Protein AF-A0A078HEP1-F1 (afdb_monomer)

Sequence (175 aa):
MNFEVLGNNGDYRGTRHPYKISFMWTTYMKTSEQIPNLSRFNLSPFSRYFISGIPWFYVGCKGCCGKATPYFNPVTEEIEANKYACDSCEKDETITSIRYKLQVKVADHTGSTSFLLFDREVIQLIHKSAYELLEQQVQFNRDDEIPQELLDLEGKKIVWVIRVKGTVKKPPNPG

pLDDT: mean 79.55, std 15.17, range [32.12, 96.88]

Nearest PDB structures (foldseek):
  4gop-assembly2_Z  TM=6.172E-01  e=4.269E-04  Mycosarcoma maydis
  8oel-assembly1_D  TM=5.862E-01  e=1.178E-03  Pyrococcus abyssi
  8aaj-assembly1_A  TM=6.698E-01  e=8.962E-03  Pyrococcus abyssi GE5
  1l1o-assembly1_C  TM=6.622E-01  e=9.482E-03  Homo sapiens
  8oej-assembly1_D  TM=4.749E-01  e=9.399E-04  Pyrococcus abyssi

Secondary structure (DSSP, 8-state):
--EEEEES-SS--SSSSSEEEEE-TTEEEEEGGGS-S---EEE----S-S-TT--SEEEEETTTS-B-EEEEETTTTEEEEEEEEBGGGTBSS--EEEEEEEEEEEE-SS-EEEEEEEHHHHHHHHS--HHHHHHHHHHTT-TTSPPHHHHTTTT-EEEEEE------PPPPP--

Mean predicted aligned error: 9.69 Å

Structure (mmCIF, N/CA/C/O backbone):
data_AF-A0A078HEP1-F1
#
_entry.id   AF-A0A078HEP1-F1
#
loop_
_atom_site.group_PDB
_atom_site.id
_atom_site.type_symbol
_atom_site.label_atom_id
_atom_site.label_alt_id
_atom_site.label_comp_id
_atom_site.label_asym_id
_atom_site.label_entity_id
_atom_site.label_seq_id
_atom_site.pdbx_PDB_ins_code
_atom_site.Cartn_x
_atom_site.Cartn_y
_atom_site.Cartn_z
_atom_site.occupancy
_atom_site.B_iso_or_equiv
_atom_site.auth_seq_id
_atom_site.auth_comp_id
_atom_site.auth_asym_id
_atom_site.auth_atom_id
_atom_site.pdbx_PDB_model_num
ATOM 1 N N . MET A 1 1 ? -23.132 3.981 -2.772 1.00 57.38 1 MET A N 1
ATOM 2 C CA . MET A 1 1 ? -22.729 2.785 -2.003 1.00 57.38 1 MET A CA 1
ATOM 3 C C . MET A 1 1 ? -21.283 2.998 -1.555 1.00 57.38 1 MET A C 1
ATOM 5 O O . MET A 1 1 ? -20.548 3.611 -2.316 1.00 57.38 1 MET A O 1
ATOM 9 N N . ASN A 1 2 ? -20.898 2.631 -0.327 1.00 66.81 2 ASN A N 1
ATOM 10 C CA . ASN A 1 2 ? -19.595 3.021 0.262 1.00 66.81 2 ASN A CA 1
ATOM 11 C C . ASN A 1 2 ? -18.590 1.871 0.407 1.00 66.81 2 ASN A C 1
ATOM 13 O O . ASN A 1 2 ? -17.400 2.097 0.623 1.00 66.81 2 ASN A O 1
ATOM 17 N N . PHE A 1 3 ? -19.066 0.646 0.244 1.00 78.94 3 PHE A N 1
ATOM 18 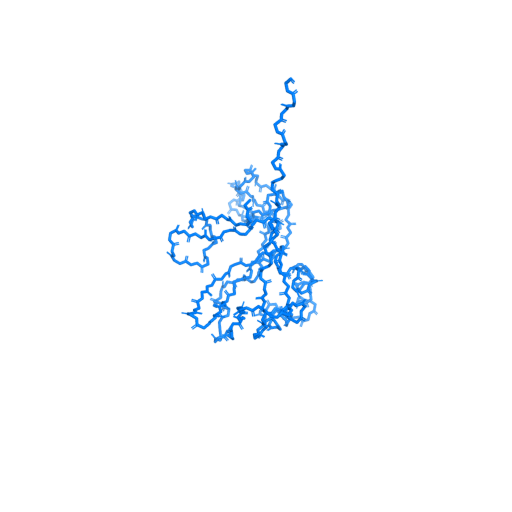C CA . PHE A 1 3 ? -18.259 -0.544 0.059 1.00 78.94 3 PHE A CA 1
ATOM 19 C C . PHE A 1 3 ? -18.986 -1.458 -0.925 1.00 78.94 3 PHE A C 1
ATOM 21 O O . PHE A 1 3 ? -20.191 -1.309 -1.134 1.00 78.94 3 PHE A O 1
ATOM 28 N N . GLU A 1 4 ? -18.265 -2.401 -1.499 1.00 82.75 4 GLU A N 1
ATOM 29 C CA . GLU A 1 4 ? -18.799 -3.438 -2.377 1.00 82.75 4 GLU A CA 1
ATOM 30 C C . GLU A 1 4 ? -18.215 -4.797 -1.979 1.00 82.75 4 GLU A C 1
ATOM 32 O O . GLU A 1 4 ? -17.145 -4.873 -1.369 1.00 82.75 4 GLU A O 1
ATOM 37 N N . VAL A 1 5 ? -18.923 -5.872 -2.316 1.00 83.00 5 VAL A N 1
ATOM 38 C CA . VAL A 1 5 ? -18.426 -7.243 -2.170 1.00 83.00 5 VAL A CA 1
ATOM 39 C C . VAL A 1 5 ? -17.995 -7.723 -3.549 1.00 83.00 5 VAL A C 1
ATOM 41 O O . VAL A 1 5 ? -18.804 -7.755 -4.471 1.00 83.00 5 VAL A O 1
ATOM 44 N N . LEU A 1 6 ? -16.723 -8.088 -3.690 1.00 83.75 6 LEU A N 1
ATOM 45 C CA . LEU A 1 6 ? -16.127 -8.559 -4.940 1.00 83.75 6 LEU A CA 1
ATOM 46 C C . LEU A 1 6 ? -15.626 -9.994 -4.801 1.00 83.75 6 LEU A C 1
ATOM 48 O O . LEU A 1 6 ? -15.323 -10.457 -3.700 1.00 83.75 6 LEU A O 1
ATOM 52 N N . GLY A 1 7 ? -15.442 -10.669 -5.935 1.00 83.19 7 GLY A N 1
ATOM 53 C CA . GLY A 1 7 ? -14.658 -11.900 -5.986 1.00 83.19 7 GLY A CA 1
ATOM 54 C C . GLY A 1 7 ? -13.215 -11.661 -5.526 1.00 83.19 7 GLY A C 1
ATOM 55 O O . GLY A 1 7 ? -12.567 -10.674 -5.891 1.00 83.19 7 GLY A O 1
ATOM 56 N N . ASN A 1 8 ? -12.687 -12.576 -4.722 1.00 81.44 8 ASN A N 1
ATOM 57 C CA . ASN A 1 8 ? -11.313 -12.549 -4.226 1.00 81.44 8 ASN A CA 1
ATOM 58 C C . ASN A 1 8 ? -10.337 -13.198 -5.232 1.00 81.44 8 ASN A C 1
ATOM 60 O O . ASN A 1 8 ? -9.567 -14.092 -4.887 1.00 81.44 8 ASN A O 1
ATOM 64 N N . ASN A 1 9 ? -10.398 -12.757 -6.495 1.00 79.25 9 ASN A N 1
ATOM 65 C CA . ASN A 1 9 ? -9.671 -13.374 -7.615 1.00 79.25 9 ASN A CA 1
ATOM 66 C C . ASN A 1 9 ? -8.317 -12.718 -7.921 1.00 79.25 9 ASN A C 1
ATOM 68 O O . ASN A 1 9 ? -7.538 -13.284 -8.675 1.00 79.25 9 ASN A O 1
ATOM 72 N N . GLY A 1 10 ? -8.033 -11.547 -7.345 1.00 72.75 10 GLY A N 1
ATOM 73 C CA . GLY A 1 10 ? -6.791 -10.815 -7.609 1.00 72.75 10 GLY A CA 1
ATOM 74 C C . GLY A 1 10 ? -5.553 -11.415 -6.933 1.00 72.75 10 GLY A C 1
ATOM 75 O O . GLY A 1 10 ? -5.656 -12.265 -6.043 1.00 72.75 10 GLY A O 1
ATOM 76 N N . ASP A 1 11 ? -4.390 -10.884 -7.314 1.00 66.94 11 ASP A N 1
ATOM 77 C CA . ASP A 1 11 ? -3.063 -11.315 -6.837 1.00 66.94 11 ASP A CA 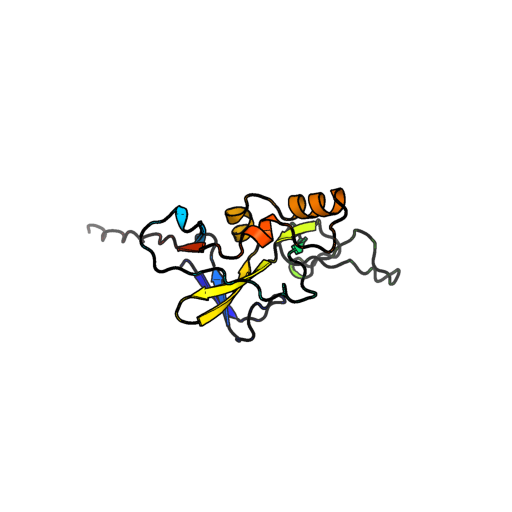1
ATOM 78 C C . ASP A 1 11 ? -2.818 -11.021 -5.354 1.00 66.94 11 ASP A C 1
ATOM 80 O O . ASP A 1 11 ? -1.933 -11.589 -4.713 1.00 66.94 11 ASP A O 1
ATOM 84 N N . TYR A 1 12 ? -3.608 -10.112 -4.785 1.00 67.81 12 TYR A N 1
ATOM 85 C CA . TYR A 1 12 ? -3.507 -9.708 -3.393 1.00 67.81 12 TYR A CA 1
ATOM 86 C C . TYR A 1 12 ? -4.720 -10.200 -2.610 1.00 67.81 12 TYR A C 1
ATOM 88 O O . TYR A 1 12 ? -5.817 -9.644 -2.716 1.00 67.81 12 TYR A O 1
ATOM 96 N N . ARG A 1 13 ? -4.508 -11.251 -1.811 1.00 65.06 13 ARG A N 1
ATOM 97 C CA . ARG A 1 13 ? -5.552 -11.913 -1.021 1.00 65.06 13 ARG A CA 1
ATOM 98 C C . ARG A 1 13 ? -5.292 -11.728 0.470 1.00 65.06 13 ARG A C 1
ATOM 100 O O . ARG A 1 13 ? -4.374 -12.321 1.022 1.00 65.06 13 ARG A O 1
ATOM 107 N N . GLY A 1 14 ? -6.128 -10.921 1.124 1.00 62.62 14 GLY A N 1
ATOM 108 C CA . GLY A 1 14 ? -6.098 -10.739 2.584 1.00 62.62 14 GLY A CA 1
ATOM 109 C C . GLY A 1 14 ? -6.820 -11.848 3.363 1.00 62.62 14 GLY A C 1
ATOM 110 O O . GLY A 1 14 ? -6.705 -11.921 4.580 1.00 62.62 14 GLY A O 1
ATOM 111 N N . THR A 1 15 ? -7.567 -12.713 2.673 1.00 65.69 15 THR A N 1
ATOM 112 C CA . THR A 1 15 ? -8.351 -13.817 3.244 1.00 65.69 15 THR A CA 1
ATOM 113 C C . THR A 1 15 ? -8.395 -14.998 2.270 1.00 65.69 15 THR A C 1
ATOM 115 O O . THR A 1 15 ? -8.195 -14.818 1.068 1.00 65.69 15 THR A O 1
ATOM 118 N N . ARG A 1 16 ? -8.672 -16.205 2.782 1.00 76.06 16 ARG A N 1
ATOM 119 C CA . ARG A 1 16 ? -8.926 -17.417 1.976 1.00 76.06 16 ARG A CA 1
ATOM 120 C C . ARG A 1 16 ? -10.373 -17.516 1.479 1.00 76.06 16 ARG A C 1
ATOM 122 O O . ARG A 1 16 ? -10.686 -18.405 0.696 1.00 76.06 16 ARG A O 1
ATOM 129 N N . HIS A 1 17 ? -11.253 -16.627 1.933 1.00 77.69 17 HIS A N 1
ATOM 130 C CA . HIS A 1 17 ? -12.652 -16.603 1.518 1.00 77.69 17 HIS A CA 1
ATOM 131 C C . HIS A 1 17 ? -12.785 -16.230 0.022 1.00 77.69 17 HIS A C 1
ATOM 133 O O . HIS A 1 17 ? -12.020 -15.383 -0.450 1.00 77.69 17 HIS A O 1
ATOM 139 N N . PRO A 1 18 ? -13.741 -16.809 -0.736 1.00 80.12 18 PRO A N 1
ATOM 140 C CA . PRO A 1 18 ? -13.918 -16.530 -2.169 1.00 80.12 18 PRO A CA 1
ATOM 141 C C . PRO A 1 18 ? -14.370 -15.096 -2.479 1.00 80.12 18 PRO A C 1
ATOM 143 O O . PRO A 1 18 ? -14.244 -14.644 -3.613 1.00 80.12 18 PRO A O 1
ATOM 146 N N . TYR A 1 19 ? -14.855 -14.365 -1.475 1.00 79.69 19 TYR A N 1
ATOM 147 C CA . TYR A 1 19 ? -15.285 -12.971 -1.590 1.00 79.69 19 TYR A CA 1
ATOM 148 C C . TYR A 1 19 ? -14.487 -12.054 -0.663 1.00 79.69 19 TYR A C 1
ATOM 150 O O . TYR A 1 19 ? -14.082 -12.474 0.425 1.00 7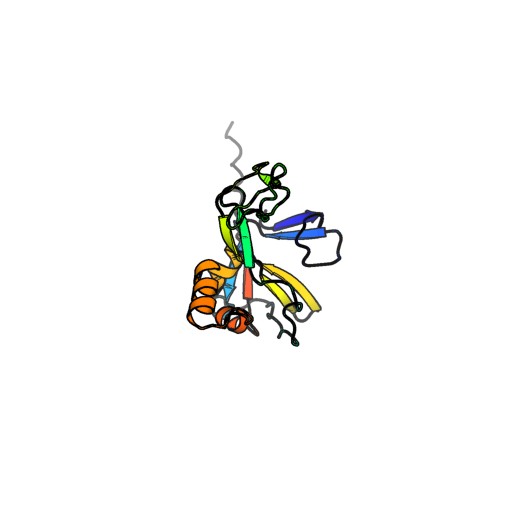9.69 19 TYR A O 1
ATOM 158 N N . LYS A 1 20 ? -14.318 -10.795 -1.073 1.00 80.75 20 LYS A N 1
ATOM 159 C CA . LYS A 1 20 ? -13.671 -9.717 -0.314 1.00 80.75 20 LYS A CA 1
ATOM 160 C C . LYS A 1 20 ? -14.547 -8.465 -0.281 1.00 80.75 20 LYS A C 1
ATOM 162 O O . LYS A 1 20 ? -15.310 -8.220 -1.211 1.00 80.75 20 LYS A O 1
ATOM 167 N N . ILE A 1 21 ? -14.397 -7.655 0.763 1.00 81.19 21 ILE A N 1
ATOM 168 C CA . ILE A 1 21 ? -15.010 -6.324 0.854 1.00 81.19 21 ILE A CA 1
ATOM 169 C C . ILE A 1 21 ? -14.007 -5.297 0.323 1.00 81.19 21 ILE A C 1
ATOM 171 O O . ILE A 1 21 ? -12.847 -5.296 0.730 1.00 81.19 21 ILE A O 1
ATOM 175 N N . SER A 1 22 ? -14.453 -4.434 -0.584 1.00 80.81 22 SER A N 1
ATOM 176 C CA . SER A 1 22 ? -13.681 -3.320 -1.136 1.00 80.81 22 SER A CA 1
ATOM 177 C C . SER A 1 22 ? -14.290 -2.000 -0.669 1.00 80.81 22 SER A C 1
ATOM 179 O O . SER A 1 22 ? -15.485 -1.759 -0.845 1.00 80.81 22 SER A O 1
ATOM 181 N N . PHE A 1 23 ? -13.483 -1.140 -0.043 1.00 79.69 23 PHE A N 1
ATOM 182 C CA . PHE A 1 23 ? -13.924 0.181 0.402 1.00 79.69 23 PHE A CA 1
ATOM 183 C C . PHE A 1 23 ? -13.823 1.197 -0.741 1.00 79.69 23 PHE A C 1
ATOM 185 O O . PHE A 1 23 ? -12.759 1.390 -1.336 1.00 79.69 23 PHE A O 1
ATOM 192 N N . MET A 1 24 ? -14.920 1.898 -1.019 1.00 78.06 24 MET A N 1
ATOM 193 C CA . MET A 1 24 ? -14.981 2.930 -2.060 1.00 78.06 24 MET A CA 1
ATOM 194 C C . MET A 1 24 ? -14.247 4.205 -1.649 1.00 78.06 24 MET A C 1
ATOM 196 O O . MET A 1 24 ? -13.999 4.439 -0.472 1.00 78.06 24 MET A O 1
ATOM 200 N N . TRP A 1 25 ? -13.940 5.063 -2.625 1.00 69.94 25 TRP A N 1
ATOM 201 C CA . TRP A 1 25 ? -13.250 6.349 -2.427 1.00 69.94 25 TRP A CA 1
ATOM 202 C C . TRP A 1 25 ? -13.957 7.323 -1.471 1.00 69.94 25 TRP A C 1
ATOM 204 O O . TRP A 1 25 ? -13.338 8.258 -0.976 1.00 69.94 25 TRP A O 1
ATOM 214 N N . THR A 1 26 ? -15.241 7.101 -1.183 1.00 73.38 26 THR A N 1
ATOM 215 C CA . THR A 1 26 ? -16.017 7.860 -0.192 1.00 73.38 26 THR A CA 1
ATOM 216 C C . THR A 1 26 ? -15.814 7.389 1.250 1.00 73.38 26 THR A C 1
ATOM 218 O O . THR A 1 26 ? -16.258 8.077 2.174 1.00 73.38 26 THR A O 1
ATOM 221 N N . THR A 1 27 ? -15.170 6.237 1.455 1.00 77.38 27 THR A N 1
ATOM 222 C CA . THR A 1 27 ? -14.797 5.716 2.773 1.00 77.38 27 THR A CA 1
ATOM 223 C C . THR A 1 27 ? -13.437 6.275 3.168 1.00 77.38 27 THR A C 1
ATOM 225 O O . THR A 1 27 ? -12.490 6.236 2.386 1.00 77.38 27 THR A O 1
ATOM 228 N N . TYR A 1 28 ? -13.337 6.797 4.387 1.00 76.00 28 TYR A N 1
ATOM 229 C CA . TYR A 1 28 ? -12.104 7.373 4.921 1.00 76.00 28 TYR A CA 1
ATOM 230 C C . TYR A 1 28 ? -11.829 6.835 6.327 1.00 76.00 28 TYR A C 1
ATOM 232 O O . TYR A 1 28 ? -12.742 6.358 7.004 1.00 76.00 28 TYR A O 1
ATOM 240 N N . MET A 1 29 ? -10.575 6.883 6.767 1.00 76.25 29 MET A N 1
ATOM 241 C CA . MET A 1 29 ? -10.130 6.294 8.034 1.00 76.25 29 MET A CA 1
ATOM 242 C C . MET A 1 29 ? -9.677 7.375 9.007 1.00 76.25 29 MET A C 1
ATOM 244 O O . MET A 1 29 ? -9.127 8.395 8.596 1.00 76.25 29 MET A O 1
ATOM 248 N N . LYS A 1 30 ? -9.931 7.160 10.300 1.00 74.56 30 LYS A N 1
ATOM 249 C CA . LYS A 1 30 ? -9.478 8.039 11.386 1.00 74.56 30 LYS A CA 1
ATOM 250 C C . LYS A 1 30 ? -9.108 7.239 12.628 1.00 74.56 30 LYS A C 1
ATOM 252 O O . LYS A 1 30 ? -9.639 6.148 12.855 1.00 74.56 30 LYS A O 1
ATOM 257 N N . THR A 1 31 ? -8.244 7.809 13.462 1.00 72.75 31 THR A N 1
ATOM 258 C CA . THR A 1 31 ? -8.017 7.309 14.821 1.00 72.75 31 THR A CA 1
ATOM 259 C C . THR A 1 31 ? -9.257 7.559 15.680 1.00 72.75 31 THR A C 1
ATOM 261 O O . THR A 1 31 ? -9.952 8.569 15.530 1.00 72.75 31 THR A O 1
ATOM 264 N N . SER A 1 32 ? -9.570 6.635 16.591 1.00 68.56 32 SER A N 1
ATOM 265 C CA . SER A 1 32 ? -10.792 6.726 17.401 1.00 68.56 32 SER A CA 1
ATOM 266 C C . SER A 1 32 ? -10.809 7.922 18.349 1.00 68.56 32 SER A C 1
ATOM 268 O O . SER A 1 32 ? -11.878 8.340 18.775 1.00 68.56 32 SER A O 1
ATOM 270 N N . GLU A 1 33 ? -9.640 8.461 18.698 1.00 69.75 33 GLU A N 1
ATOM 271 C CA . GLU A 1 33 ? -9.497 9.673 19.520 1.00 69.75 33 GLU A CA 1
ATOM 272 C C . GLU A 1 33 ? -10.275 10.859 18.924 1.00 69.75 33 GLU A C 1
ATOM 274 O O . GLU A 1 33 ? -10.747 11.724 19.654 1.00 69.75 33 GLU A O 1
ATOM 279 N N . GLN A 1 34 ? -10.481 10.863 17.604 1.00 66.00 34 GLN A N 1
ATOM 280 C CA . GLN A 1 34 ? -11.198 11.913 16.885 1.00 66.00 34 GLN A CA 1
ATOM 281 C C . GLN A 1 34 ? -12.724 11.705 16.827 1.00 66.00 34 GLN A C 1
ATOM 283 O O . GLN A 1 34 ? -13.415 12.557 16.265 1.00 66.00 34 GLN A O 1
ATOM 288 N N . ILE A 1 35 ? -13.274 10.582 17.327 1.00 61.31 35 ILE A N 1
ATOM 289 C CA . ILE A 1 35 ? -14.716 10.279 17.237 1.00 61.31 35 ILE A CA 1
ATOM 290 C C . ILE A 1 35 ? -15.262 9.674 18.549 1.00 61.31 35 ILE A C 1
ATOM 292 O O . ILE A 1 35 ? -14.973 8.514 18.862 1.00 61.31 35 ILE A O 1
ATOM 296 N N . PRO A 1 36 ? -16.106 10.401 19.310 1.00 58.91 36 PRO A N 1
ATOM 297 C CA . PRO A 1 36 ? -16.703 9.876 20.538 1.00 58.91 36 PRO A CA 1
ATOM 298 C C . PRO A 1 36 ? -17.794 8.817 20.264 1.00 58.91 36 PRO A C 1
ATOM 300 O O . PRO A 1 36 ? -18.472 8.852 19.242 1.00 58.91 36 PRO A O 1
ATOM 303 N N . ASN A 1 37 ? -17.999 7.897 21.220 1.00 58.00 37 ASN A N 1
ATOM 304 C CA . ASN A 1 37 ? -19.167 6.994 21.324 1.00 58.00 37 ASN A CA 1
ATOM 305 C C . ASN A 1 37 ? -19.429 5.982 20.182 1.00 58.00 37 ASN A C 1
ATOM 307 O O . ASN A 1 37 ? -20.579 5.722 19.843 1.00 58.00 37 ASN A O 1
ATOM 311 N N . LEU A 1 38 ? -18.393 5.351 19.621 1.00 59.09 38 LEU A N 1
ATOM 312 C CA . LEU A 1 38 ? -18.556 4.244 18.661 1.00 59.09 38 LEU A CA 1
ATOM 313 C C . LEU A 1 38 ? -18.202 2.876 19.259 1.00 59.09 38 LEU A C 1
ATOM 315 O O . LEU A 1 38 ? -17.288 2.793 20.080 1.00 59.09 38 LEU A O 1
ATOM 319 N N . SER A 1 39 ? -18.876 1.814 18.793 1.00 55.44 39 SER A N 1
ATOM 320 C CA . SER A 1 39 ? -18.401 0.421 18.850 1.00 55.44 39 SER A CA 1
ATOM 321 C C . SER A 1 39 ? -17.172 0.277 17.945 1.00 55.44 39 SER A C 1
ATOM 323 O O . SER A 1 39 ? -17.196 0.732 16.801 1.00 55.44 39 SER A O 1
ATOM 325 N N . ARG A 1 40 ? -16.070 -0.271 18.470 1.00 61.94 40 ARG A N 1
ATOM 326 C CA . ARG A 1 40 ? -14.714 -0.020 17.942 1.00 61.94 40 ARG A CA 1
ATOM 327 C C . ARG A 1 40 ? -14.046 -1.293 17.446 1.00 61.94 40 ARG A C 1
ATOM 329 O O . ARG A 1 40 ? -14.150 -2.329 18.096 1.00 61.94 40 ARG A O 1
ATOM 336 N N . PHE A 1 41 ? -13.277 -1.155 16.371 1.00 59.09 41 PHE A N 1
ATOM 337 C CA . PHE A 1 41 ? -12.267 -2.131 15.985 1.00 59.09 41 PHE A CA 1
ATOM 338 C C . PHE A 1 41 ? -10.940 -1.745 16.639 1.00 59.09 41 PHE A C 1
ATOM 340 O O . PHE A 1 41 ? -10.525 -0.582 16.600 1.00 59.09 41 PHE A O 1
ATOM 347 N N . ASN A 1 42 ? -10.279 -2.718 17.253 1.00 54.25 42 ASN A N 1
ATOM 348 C CA . ASN A 1 42 ? -8.907 -2.579 17.712 1.00 54.25 42 ASN A CA 1
ATOM 349 C C . ASN A 1 42 ? -7.999 -3.158 16.623 1.00 54.25 42 ASN A C 1
ATOM 351 O O . ASN A 1 42 ? -8.247 -4.263 16.129 1.00 54.25 42 ASN A O 1
ATOM 355 N N . LEU A 1 43 ? -6.926 -2.458 16.262 1.00 57.75 43 LEU A N 1
ATOM 356 C CA . LEU A 1 43 ? -5.807 -3.147 15.633 1.00 57.75 43 LEU A CA 1
ATOM 357 C C . LEU A 1 43 ? -5.178 -4.031 16.709 1.00 57.75 43 LEU A C 1
ATOM 359 O O . LEU A 1 43 ? -4.660 -3.538 17.711 1.00 57.75 43 LEU A O 1
ATOM 363 N N . SER A 1 44 ? -5.329 -5.345 16.563 1.00 49.41 44 SER A N 1
ATOM 364 C CA . SER A 1 44 ? -4.769 -6.292 17.522 1.00 49.41 44 SER A CA 1
ATOM 365 C C . SER A 1 44 ? -3.260 -6.383 17.333 1.00 49.41 44 SER A C 1
ATOM 367 O O . SER A 1 44 ? -2.833 -6.397 16.174 1.00 49.41 44 SER A O 1
ATOM 369 N N . PRO A 1 45 ? -2.486 -6.542 18.422 1.00 41.00 45 PRO A N 1
ATOM 370 C CA . PRO A 1 45 ? -1.064 -6.788 18.329 1.00 41.00 45 PRO A CA 1
ATOM 371 C C . PRO A 1 45 ? -0.725 -7.907 17.349 1.00 41.00 45 PRO A C 1
ATOM 373 O O . PRO A 1 45 ? -1.345 -8.982 17.359 1.00 41.00 45 PRO A O 1
ATOM 376 N N . PHE A 1 46 ? 0.260 -7.640 16.500 1.00 55.12 46 PHE A N 1
ATOM 377 C CA . PHE A 1 46 ? 0.886 -8.640 15.662 1.00 55.12 46 PHE A CA 1
ATOM 378 C C . PHE A 1 46 ? 1.648 -9.549 16.616 1.00 55.12 46 PHE A C 1
ATOM 380 O O . PHE A 1 46 ? 2.726 -9.218 17.097 1.00 55.12 46 PHE A O 1
ATOM 387 N N . SER A 1 47 ? 1.123 -10.736 16.903 1.00 32.12 47 SER A N 1
ATOM 388 C CA . SER A 1 47 ? 2.009 -11.789 17.391 1.00 32.12 47 SER A CA 1
ATOM 389 C C . SER A 1 47 ? 3.012 -12.075 16.268 1.00 32.12 47 SER A C 1
ATOM 391 O O . SER A 1 47 ? 2.720 -12.809 15.332 1.00 32.12 47 SER A O 1
ATOM 393 N N . ARG A 1 48 ? 4.171 -11.413 16.351 1.00 38.44 48 ARG A N 1
ATOM 394 C CA . ARG A 1 48 ? 5.465 -11.709 15.723 1.00 38.44 48 ARG A CA 1
ATOM 395 C C . ARG A 1 48 ? 5.597 -11.806 14.205 1.00 38.44 48 ARG A C 1
ATOM 397 O O . ARG A 1 48 ? 6.707 -12.058 13.754 1.00 38.44 48 ARG A O 1
ATOM 404 N N . TYR A 1 49 ? 4.550 -11.590 13.419 1.00 41.06 49 TYR A N 1
ATOM 405 C CA . TYR A 1 49 ? 4.655 -11.748 11.972 1.00 41.06 49 TYR A CA 1
ATOM 406 C C . TYR A 1 49 ? 3.745 -10.743 11.246 1.00 41.06 49 TYR A C 1
ATOM 408 O O . TYR A 1 49 ? 2.577 -11.030 10.982 1.00 41.06 49 TYR A O 1
ATOM 416 N N . PHE A 1 50 ? 4.300 -9.614 10.780 1.00 47.03 50 PHE A N 1
ATOM 417 C CA . PHE A 1 50 ? 4.102 -9.333 9.349 1.00 47.03 50 PHE A CA 1
ATOM 418 C C . PHE A 1 50 ? 4.418 -10.659 8.672 1.00 47.03 50 PHE A C 1
ATOM 420 O O . PHE A 1 50 ? 5.485 -11.194 8.964 1.00 47.03 50 PHE A O 1
ATOM 427 N N . ILE A 1 51 ? 3.475 -11.260 7.940 1.00 48.97 51 ILE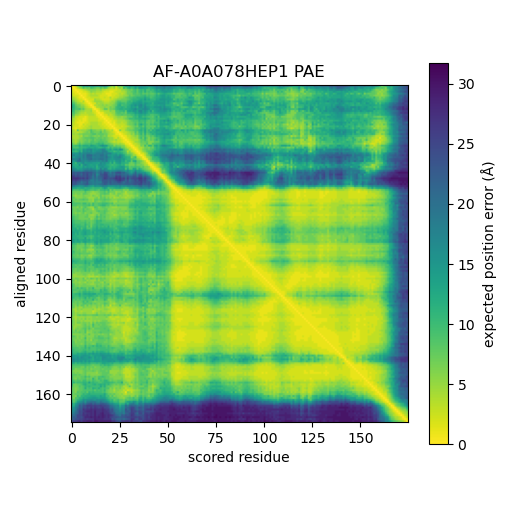 A N 1
ATOM 428 C CA . ILE A 1 51 ? 3.663 -12.590 7.339 1.00 48.97 51 ILE A CA 1
ATOM 429 C C . ILE A 1 51 ? 5.076 -12.623 6.765 1.00 48.97 51 ILE A C 1
ATOM 431 O O . ILE A 1 51 ? 5.362 -11.858 5.845 1.00 48.97 51 ILE A O 1
ATOM 435 N N . SER A 1 52 ? 5.970 -13.394 7.392 1.00 46.16 52 SER A N 1
ATOM 436 C CA . SER A 1 52 ? 7.402 -13.312 7.121 1.00 46.16 52 SER A CA 1
ATOM 437 C C . SER A 1 52 ? 7.596 -13.565 5.629 1.00 46.16 52 SER A C 1
ATOM 439 O O . SER A 1 52 ? 7.312 -14.669 5.164 1.00 46.16 52 SER A O 1
ATOM 441 N N . GLY A 1 53 ? 7.973 -12.526 4.879 1.00 62.31 53 GLY A N 1
ATOM 442 C CA . GLY A 1 53 ? 8.130 -12.576 3.423 1.00 62.31 53 GLY A CA 1
ATOM 443 C C . GLY A 1 53 ? 7.124 -11.779 2.579 1.00 62.31 53 GLY A C 1
ATOM 444 O O . GLY A 1 53 ? 7.259 -11.798 1.359 1.00 62.31 53 GLY A O 1
ATOM 445 N N . ILE A 1 54 ? 6.142 -11.067 3.154 1.00 72.25 54 ILE A N 1
ATOM 446 C CA . ILE A 1 54 ? 5.302 -10.121 2.390 1.00 72.25 54 ILE A CA 1
ATOM 447 C C . ILE A 1 54 ? 5.754 -8.681 2.674 1.00 72.25 54 ILE A C 1
ATOM 449 O O . ILE A 1 54 ? 5.524 -8.191 3.781 1.00 72.25 54 ILE A O 1
ATOM 453 N N . PRO A 1 55 ? 6.343 -7.977 1.689 1.00 86.00 55 PRO A N 1
ATOM 454 C CA . PRO A 1 55 ? 6.709 -6.573 1.841 1.00 86.00 55 PRO A CA 1
ATOM 455 C C . PRO A 1 55 ? 5.492 -5.689 2.150 1.00 86.00 55 PRO A C 1
ATOM 457 O O . PRO A 1 55 ? 4.404 -5.902 1.609 1.00 86.00 55 PRO A O 1
ATOM 460 N N . TRP A 1 56 ? 5.691 -4.664 2.984 1.00 90.56 56 TRP A N 1
ATOM 461 C CA . TRP A 1 56 ? 4.668 -3.667 3.340 1.00 90.56 56 TRP A CA 1
ATOM 462 C C . TRP A 1 56 ? 4.370 -2.672 2.198 1.00 90.56 56 TRP A C 1
ATOM 464 O O . TRP A 1 56 ? 3.439 -1.864 2.285 1.00 90.56 56 TRP A O 1
ATOM 474 N N . PHE A 1 57 ? 5.132 -2.758 1.105 1.00 93.06 57 PHE A N 1
ATOM 475 C CA . PHE A 1 57 ? 4.984 -1.972 -0.113 1.00 93.06 57 PHE A CA 1
ATOM 476 C C . PHE A 1 57 ? 5.047 -2.853 -1.370 1.00 93.06 57 PHE A C 1
ATOM 478 O O . PHE A 1 57 ? 5.335 -4.047 -1.322 1.00 93.06 57 PHE A O 1
ATOM 485 N N . TYR A 1 58 ? 4.774 -2.256 -2.523 1.00 93.12 58 TYR A N 1
ATOM 486 C CA . TYR A 1 58 ? 5.025 -2.841 -3.836 1.00 93.12 58 TYR A CA 1
ATOM 487 C C . TYR A 1 58 ? 5.458 -1.754 -4.821 1.00 93.12 58 TYR A C 1
ATOM 489 O O . TYR A 1 58 ? 5.172 -0.568 -4.634 1.00 93.12 58 TYR A O 1
ATOM 497 N N . VAL A 1 59 ? 6.128 -2.172 -5.895 1.00 94.44 59 VAL A N 1
ATOM 498 C CA . VAL A 1 59 ? 6.390 -1.312 -7.050 1.00 94.44 59 VAL A CA 1
ATOM 499 C C . VAL A 1 59 ? 5.112 -1.258 -7.886 1.00 94.44 59 VAL A C 1
ATOM 501 O O . VAL A 1 59 ? 4.660 -2.270 -8.424 1.00 94.44 59 VAL A O 1
ATOM 504 N N . GLY A 1 60 ? 4.483 -0.089 -7.936 1.00 95.12 60 GLY A N 1
ATOM 505 C CA . GLY A 1 60 ? 3.220 0.129 -8.632 1.00 95.12 60 GLY A CA 1
ATOM 506 C C . GLY A 1 60 ? 3.387 0.927 -9.919 1.00 95.12 60 GLY A C 1
ATOM 507 O O . GLY A 1 60 ? 4.179 1.864 -9.980 1.00 95.12 60 GLY A O 1
ATOM 508 N N . CYS A 1 61 ? 2.590 0.607 -10.932 1.00 95.38 61 CYS A N 1
ATOM 509 C CA . CYS A 1 61 ? 2.456 1.384 -12.159 1.00 95.38 61 CYS A CA 1
ATOM 510 C C . CYS A 1 61 ? 1.830 2.757 -11.857 1.00 95.38 61 CYS A C 1
ATOM 512 O O . CYS A 1 61 ? 0.793 2.839 -11.192 1.00 95.38 61 CYS A O 1
ATOM 514 N N . LYS A 1 62 ? 2.405 3.854 -12.367 1.00 94.06 62 LYS A N 1
ATOM 515 C CA . LYS A 1 62 ? 1.800 5.192 -12.207 1.00 94.06 62 LYS A CA 1
ATOM 516 C C . LYS A 1 62 ? 0.486 5.363 -12.980 1.00 94.06 62 LYS A C 1
ATOM 518 O O . LYS A 1 62 ? -0.318 6.197 -12.583 1.00 94.06 62 LYS A O 1
ATOM 523 N N . GLY A 1 63 ? 0.257 4.578 -14.037 1.00 92.25 63 GLY A N 1
ATOM 524 C CA . GLY A 1 63 ? -0.947 4.657 -14.873 1.00 92.25 63 GLY A CA 1
ATOM 525 C C . GLY A 1 63 ? -2.195 4.046 -14.230 1.00 92.25 63 GLY A C 1
ATOM 526 O O . GLY A 1 63 ? -3.225 4.704 -14.147 1.00 92.25 63 GLY A O 1
ATOM 527 N N . CYS A 1 64 ? -2.106 2.801 -13.754 1.00 91.44 64 CYS A N 1
ATOM 528 C CA . CYS A 1 64 ? -3.255 2.066 -13.205 1.00 91.44 64 CYS A CA 1
ATOM 529 C C . CYS A 1 64 ? -3.176 1.812 -11.694 1.00 91.44 64 CYS A C 1
ATOM 531 O O . CYS A 1 64 ? -4.106 1.252 -11.122 1.00 91.44 64 CYS A O 1
ATOM 533 N N . CYS A 1 65 ? -2.067 2.183 -11.041 1.00 90.56 65 CYS A N 1
ATOM 534 C CA . CYS A 1 65 ? -1.748 1.815 -9.654 1.00 90.56 65 CYS A CA 1
ATOM 535 C C . CYS A 1 65 ? -1.635 0.297 -9.412 1.00 90.56 65 CYS A C 1
ATOM 537 O O . CYS A 1 65 ? -1.437 -0.119 -8.278 1.00 90.56 65 CYS A O 1
ATOM 539 N N . GLY A 1 66 ? -1.742 -0.535 -10.451 1.00 89.62 66 GLY A N 1
ATOM 540 C CA . GLY A 1 66 ? -1.526 -1.975 -10.377 1.00 89.62 66 GLY A CA 1
ATOM 541 C C . GLY A 1 66 ? -0.060 -2.326 -10.135 1.00 89.62 66 GLY A C 1
ATOM 542 O O . GLY A 1 66 ? 0.822 -1.464 -10.180 1.00 89.62 66 GLY A O 1
ATOM 543 N N . LYS A 1 67 ? 0.205 -3.607 -9.875 1.00 92.31 67 LYS A N 1
ATOM 544 C CA . LYS A 1 67 ? 1.568 -4.120 -9.718 1.00 92.31 67 LYS A CA 1
ATOM 545 C C . LYS A 1 67 ? 2.366 -3.877 -11.003 1.00 92.31 67 LYS A C 1
ATOM 547 O O . LYS A 1 67 ? 1.865 -4.143 -12.091 1.00 92.31 67 LYS A O 1
ATOM 552 N N . ALA A 1 68 ? 3.591 -3.388 -10.857 1.00 95.56 68 ALA A N 1
ATOM 553 C CA . ALA A 1 68 ? 4.585 -3.401 -11.918 1.00 95.56 68 ALA A CA 1
ATOM 554 C C . ALA A 1 68 ? 5.626 -4.483 -11.599 1.00 95.56 68 ALA A C 1
ATOM 556 O O . ALA A 1 68 ? 6.035 -4.638 -10.444 1.00 95.56 68 ALA A O 1
ATOM 557 N N . THR A 1 69 ? 6.018 -5.263 -12.597 1.00 94.62 69 THR A N 1
ATOM 558 C CA . THR A 1 69 ? 6.970 -6.378 -12.464 1.00 94.62 69 THR A CA 1
ATOM 559 C C . THR A 1 69 ? 8.249 -6.059 -13.225 1.00 94.62 69 THR A C 1
ATOM 561 O O . THR A 1 69 ? 8.169 -5.334 -14.212 1.00 94.62 69 THR A O 1
ATOM 564 N N . PRO A 1 70 ? 9.423 -6.554 -12.796 1.00 95.75 70 PRO A N 1
ATOM 565 C CA . PRO A 1 70 ? 10.654 -6.379 -13.563 1.00 95.75 70 PRO A CA 1
ATOM 566 C C . PRO A 1 70 ? 10.458 -6.818 -15.018 1.00 95.75 70 PRO A C 1
ATOM 568 O O . PRO A 1 70 ? 9.852 -7.862 -15.267 1.00 95.75 70 PRO A O 1
ATOM 571 N N . TYR A 1 71 ? 10.915 -6.000 -15.962 1.00 95.06 71 TYR A N 1
ATOM 572 C CA . TYR A 1 71 ? 10.772 -6.282 -17.386 1.00 95.06 71 TYR A CA 1
ATOM 573 C C . TYR A 1 71 ? 11.754 -7.378 -17.809 1.00 95.06 71 TYR A C 1
ATOM 575 O O . TYR A 1 71 ? 12.954 -7.272 -17.556 1.00 95.06 71 TYR A O 1
ATOM 583 N N . PHE A 1 72 ? 11.232 -8.413 -18.464 1.00 94.12 72 PHE A N 1
ATOM 584 C CA . PHE A 1 72 ? 12.025 -9.450 -19.111 1.00 94.12 72 PHE A CA 1
ATOM 585 C C . PHE A 1 72 ? 12.168 -9.115 -20.593 1.00 94.12 72 PHE A C 1
ATOM 587 O O . PHE A 1 72 ? 11.168 -9.038 -21.306 1.00 94.12 72 PHE A O 1
ATOM 594 N N . ASN A 1 73 ? 13.401 -8.930 -21.056 1.00 92.81 73 ASN A N 1
ATOM 595 C CA . ASN A 1 73 ? 13.680 -8.685 -22.460 1.00 92.81 73 ASN A CA 1
ATOM 596 C C . ASN A 1 73 ? 13.757 -10.026 -23.214 1.00 92.81 73 ASN A C 1
ATOM 598 O O . ASN A 1 73 ? 14.672 -10.810 -22.962 1.00 92.81 73 ASN A O 1
ATOM 602 N N . PRO A 1 74 ? 12.852 -10.297 -24.173 1.00 91.62 74 PRO A N 1
ATOM 603 C CA . PRO A 1 74 ? 12.834 -11.567 -24.899 1.00 91.62 74 PRO A CA 1
ATOM 604 C C . PRO A 1 74 ? 13.978 -11.716 -25.914 1.00 91.62 74 PRO A C 1
ATOM 606 O O . PRO A 1 74 ? 14.207 -12.814 -26.403 1.00 91.62 74 PRO A O 1
ATOM 609 N N . VAL A 1 75 ? 14.676 -10.630 -26.263 1.00 93.88 75 VAL A N 1
ATOM 610 C CA . VAL A 1 75 ? 15.811 -10.637 -27.201 1.00 93.88 75 VAL A CA 1
ATOM 611 C C . VAL A 1 75 ? 17.108 -10.996 -26.486 1.00 93.88 75 VAL A C 1
ATOM 613 O O . VAL A 1 75 ? 17.914 -11.745 -27.029 1.00 93.88 75 VAL A O 1
ATOM 616 N N . THR A 1 76 ? 17.328 -10.450 -25.289 1.00 94.38 76 THR A N 1
ATOM 617 C CA . THR A 1 76 ? 18.530 -10.738 -24.492 1.00 94.38 76 THR A CA 1
ATOM 618 C C . THR A 1 76 ? 18.326 -11.879 -23.499 1.00 94.38 76 THR A C 1
ATOM 620 O O . THR A 1 76 ? 19.300 -12.331 -22.916 1.00 94.38 76 THR A O 1
ATOM 623 N N . GLU A 1 77 ? 17.084 -12.339 -23.310 1.00 93.81 77 GLU A N 1
ATOM 624 C CA . GLU A 1 77 ? 16.678 -13.343 -22.316 1.00 93.81 77 GLU A CA 1
ATOM 625 C C . GLU A 1 77 ? 17.046 -12.966 -20.868 1.00 93.81 77 GLU A C 1
ATOM 627 O O . GLU A 1 77 ? 17.287 -13.818 -20.012 1.00 93.81 77 GLU A O 1
ATOM 632 N N . GLU A 1 78 ? 17.050 -11.667 -20.570 1.00 94.75 78 GLU A N 1
ATOM 633 C CA . GLU A 1 78 ? 17.483 -11.124 -19.281 1.00 94.75 78 GLU A CA 1
ATOM 634 C C . GLU A 1 78 ? 16.462 -10.141 -18.701 1.00 94.75 78 GLU A C 1
ATOM 636 O O . GLU A 1 78 ? 15.695 -9.494 -19.418 1.00 94.75 78 GLU A O 1
ATOM 641 N N . ILE A 1 79 ? 16.466 -10.005 -17.371 1.00 94.00 79 ILE A N 1
ATOM 642 C CA . ILE A 1 79 ? 15.729 -8.938 -16.690 1.00 94.00 79 ILE A CA 1
ATOM 643 C C . ILE A 1 79 ? 16.543 -7.653 -16.800 1.00 94.00 79 ILE A C 1
ATOM 645 O O . ILE A 1 79 ? 17.660 -7.572 -16.286 1.00 94.00 79 ILE A O 1
ATOM 649 N N . GLU A 1 80 ? 15.967 -6.625 -17.414 1.00 92.75 80 GLU A N 1
ATOM 650 C CA . GLU A 1 80 ? 16.632 -5.329 -17.504 1.00 92.75 80 GLU A CA 1
ATOM 651 C C . GLU A 1 80 ? 16.493 -4.551 -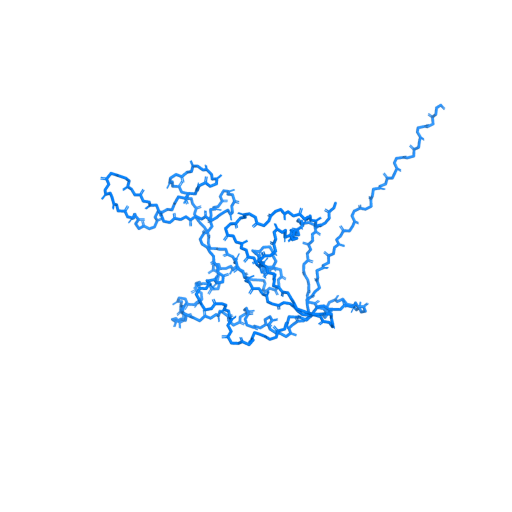16.192 1.00 92.75 80 GLU A C 1
ATOM 653 O O . GLU A 1 80 ? 15.391 -4.276 -15.705 1.00 92.75 80 GLU A O 1
ATOM 658 N N . ALA A 1 81 ? 17.633 -4.157 -15.621 1.00 91.81 81 ALA A N 1
ATOM 659 C CA . ALA A 1 81 ? 17.667 -3.367 -14.399 1.00 91.81 81 ALA A CA 1
ATOM 660 C C . ALA A 1 81 ? 16.882 -2.054 -14.565 1.00 91.81 81 ALA A C 1
ATOM 662 O O . ALA A 1 81 ? 17.001 -1.356 -15.570 1.00 91.81 81 ALA A O 1
ATOM 663 N N . ASN A 1 82 ? 16.103 -1.696 -13.541 1.00 88.56 82 ASN A N 1
ATOM 664 C CA . ASN A 1 82 ? 15.269 -0.488 -13.487 1.00 88.56 82 ASN A CA 1
ATOM 665 C C . ASN A 1 82 ? 14.145 -0.389 -14.534 1.00 88.56 82 ASN A C 1
ATOM 667 O O . ASN A 1 82 ? 13.438 0.620 -14.541 1.00 88.56 82 ASN A O 1
ATOM 671 N N . LYS A 1 83 ? 13.914 -1.418 -15.357 1.00 94.69 83 LYS A N 1
ATOM 672 C CA . LYS A 1 83 ? 12.749 -1.484 -16.244 1.00 94.69 83 LYS A CA 1
ATOM 673 C C . LYS A 1 83 ? 11.658 -2.356 -15.653 1.00 94.69 83 LYS A C 1
ATOM 675 O O . LYS A 1 83 ? 11.914 -3.416 -15.084 1.00 94.69 83 LYS A O 1
ATOM 680 N N . TYR A 1 84 ? 10.423 -1.894 -15.804 1.00 96.69 84 TYR A N 1
ATOM 681 C CA . TYR A 1 84 ? 9.253 -2.574 -15.273 1.00 96.69 84 TYR A CA 1
ATOM 682 C C . TYR A 1 84 ? 8.128 -2.602 -16.299 1.00 96.69 84 TYR A C 1
ATOM 684 O O . TYR A 1 84 ? 7.818 -1.572 -16.896 1.00 96.69 84 TYR A O 1
ATOM 692 N N . ALA A 1 85 ? 7.475 -3.752 -16.416 1.00 96.12 85 ALA A N 1
ATOM 693 C CA . ALA A 1 85 ? 6.271 -3.960 -17.203 1.00 96.12 85 ALA A CA 1
ATOM 694 C C . ALA A 1 85 ? 5.011 -3.842 -16.334 1.00 96.12 85 ALA A C 1
ATOM 696 O O . ALA A 1 85 ? 5.056 -3.919 -15.098 1.00 96.12 85 ALA A O 1
ATOM 697 N N . CYS A 1 86 ? 3.865 -3.646 -16.979 1.00 95.62 86 CYS A N 1
ATOM 698 C CA . CYS A 1 86 ? 2.563 -3.654 -16.331 1.00 95.62 86 CYS A CA 1
ATOM 699 C C . CYS A 1 86 ? 1.529 -4.382 -17.187 1.00 95.62 86 CYS A C 1
ATOM 701 O O . CYS A 1 86 ? 0.985 -3.807 -18.131 1.00 95.62 86 CYS A O 1
ATOM 703 N N . ASP A 1 87 ? 1.185 -5.597 -16.769 1.00 91.81 87 ASP A N 1
ATOM 704 C CA . ASP A 1 87 ? 0.207 -6.453 -17.447 1.00 91.81 87 ASP A CA 1
ATOM 705 C C . ASP A 1 87 ? -1.177 -5.802 -17.522 1.00 91.81 87 ASP A C 1
ATOM 707 O O . ASP A 1 87 ? -1.839 -5.846 -18.551 1.00 91.81 87 ASP A O 1
ATOM 711 N N . SER A 1 88 ? -1.608 -5.116 -16.455 1.00 91.06 88 SER A N 1
ATOM 712 C CA . SER A 1 88 ? -2.917 -4.443 -16.432 1.00 91.06 88 SER A CA 1
ATOM 713 C C . SER A 1 88 ? -3.026 -3.285 -17.427 1.00 91.06 88 SER A C 1
ATOM 715 O O . SER A 1 88 ? -4.134 -2.889 -17.774 1.00 91.06 88 SER A O 1
ATOM 717 N N . CYS A 1 89 ? -1.894 -2.700 -17.824 1.00 93.50 89 CYS A N 1
ATOM 718 C CA . CYS A 1 89 ? -1.837 -1.642 -18.829 1.00 93.50 89 CYS A CA 1
ATOM 719 C C . CYS A 1 89 ? -1.408 -2.158 -20.207 1.00 93.50 89 CYS A C 1
ATOM 721 O O . CYS A 1 89 ? -1.353 -1.340 -21.121 1.00 93.50 89 CYS A O 1
ATOM 723 N N . GLU A 1 90 ? -1.048 -3.441 -20.328 1.00 94.75 90 GLU A N 1
ATOM 724 C CA . GLU A 1 90 ? -0.444 -4.033 -21.529 1.00 94.75 90 GLU A CA 1
ATOM 725 C C . GLU A 1 90 ? 0.779 -3.231 -22.017 1.00 94.75 90 GLU A C 1
ATOM 727 O O . GLU A 1 90 ? 0.899 -2.877 -23.189 1.00 94.75 90 GLU A O 1
ATOM 732 N N . LYS A 1 91 ? 1.677 -2.872 -21.087 1.00 93.44 91 LYS A N 1
ATOM 733 C CA . LYS A 1 91 ? 2.907 -2.121 -21.389 1.00 93.44 91 LYS A CA 1
ATOM 734 C C . LYS A 1 91 ? 4.146 -2.870 -20.933 1.00 93.44 91 LYS A C 1
ATOM 736 O O . LYS A 1 91 ? 4.279 -3.154 -19.743 1.00 93.44 91 LYS A O 1
ATOM 741 N N . ASP A 1 92 ? 5.082 -3.047 -21.856 1.00 90.50 92 ASP A N 1
ATOM 742 C CA . ASP A 1 92 ? 6.401 -3.630 -21.595 1.00 90.50 92 ASP A CA 1
ATOM 743 C C . ASP A 1 92 ? 7.295 -2.707 -20.753 1.00 90.50 92 ASP A C 1
ATOM 745 O O . ASP A 1 92 ? 8.108 -3.170 -19.959 1.00 90.50 92 ASP A O 1
ATOM 749 N N . GLU A 1 93 ? 7.084 -1.391 -20.851 1.00 94.00 93 GLU A N 1
ATOM 750 C CA . GLU A 1 93 ? 7.765 -0.399 -20.022 1.00 94.00 93 GLU A CA 1
ATOM 751 C C . GLU A 1 93 ? 6.763 0.601 -19.429 1.00 94.00 93 GLU A C 1
ATOM 753 O O . GLU A 1 93 ? 5.971 1.241 -20.132 1.00 94.00 93 GLU A O 1
ATOM 758 N N . THR A 1 94 ? 6.783 0.746 -18.104 1.00 95.38 94 THR A N 1
ATOM 759 C CA . THR A 1 94 ? 5.963 1.708 -17.370 1.00 95.38 94 THR A CA 1
ATOM 760 C C . THR A 1 94 ? 6.787 2.536 -16.396 1.00 95.38 94 THR A C 1
ATOM 762 O O . THR A 1 94 ? 7.746 2.076 -15.785 1.00 95.38 94 THR A O 1
ATOM 765 N N . ILE A 1 95 ? 6.316 3.757 -16.151 1.00 95.62 95 ILE A N 1
ATOM 766 C CA . ILE A 1 95 ? 6.786 4.561 -15.027 1.00 95.62 95 ILE A CA 1
ATOM 767 C C . ILE A 1 95 ? 6.218 3.965 -13.735 1.00 95.62 95 ILE A C 1
ATOM 769 O O . ILE A 1 95 ? 5.013 3.687 -13.644 1.00 95.62 95 ILE A O 1
ATOM 773 N N . THR A 1 96 ? 7.074 3.803 -12.730 1.00 96.44 96 THR A N 1
ATOM 774 C CA . THR A 1 96 ? 6.732 3.187 -11.448 1.00 96.44 96 THR A CA 1
ATOM 775 C C . THR A 1 96 ? 6.724 4.181 -10.287 1.00 96.44 96 THR A C 1
ATOM 777 O O . THR A 1 96 ? 7.197 5.315 -10.379 1.00 96.44 96 THR A O 1
ATOM 780 N N . SER A 1 97 ? 6.116 3.761 -9.183 1.00 96.06 97 SER A N 1
ATOM 781 C CA . SER A 1 97 ? 6.100 4.442 -7.888 1.00 96.06 97 SER A CA 1
ATOM 782 C C . SER A 1 97 ? 6.021 3.406 -6.771 1.00 96.06 97 SER A C 1
ATOM 784 O O . SER A 1 97 ? 5.299 2.419 -6.920 1.00 96.06 97 SER A O 1
ATOM 786 N N . ILE A 1 98 ? 6.690 3.647 -5.645 1.00 95.81 98 ILE A N 1
ATOM 787 C CA . ILE A 1 98 ? 6.543 2.834 -4.431 1.00 95.81 98 ILE A CA 1
ATOM 788 C C . ILE A 1 98 ? 5.184 3.125 -3.788 1.00 95.81 98 ILE A C 1
ATOM 790 O O . ILE A 1 98 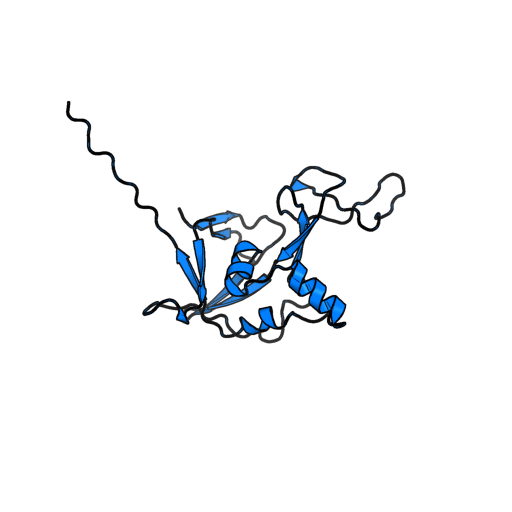? 4.822 4.290 -3.615 1.00 95.81 98 ILE A O 1
ATOM 794 N N . ARG A 1 99 ? 4.425 2.075 -3.461 1.00 95.94 99 ARG A N 1
ATOM 795 C CA . ARG A 1 99 ? 3.059 2.172 -2.922 1.00 95.94 99 ARG A CA 1
ATOM 796 C C . ARG A 1 99 ? 2.850 1.227 -1.748 1.00 95.94 99 ARG A C 1
ATOM 798 O O . ARG A 1 99 ? 3.372 0.114 -1.759 1.00 95.94 99 ARG A O 1
ATOM 805 N N . TYR A 1 100 ? 2.044 1.626 -0.771 1.00 94.44 100 TYR A N 1
ATOM 806 C CA . TYR A 1 100 ? 1.680 0.791 0.369 1.00 94.44 100 TYR A CA 1
ATOM 807 C C . TYR A 1 100 ? 0.852 -0.415 -0.059 1.00 94.44 100 TYR A C 1
ATOM 809 O O . TYR A 1 100 ? -0.104 -0.303 -0.828 1.00 94.44 100 TYR A O 1
ATOM 817 N N . LYS A 1 101 ? 1.182 -1.561 0.526 1.00 90.56 101 LYS A N 1
ATOM 818 C CA . LYS A 1 101 ? 0.376 -2.778 0.541 1.00 90.56 101 LYS A CA 1
ATOM 819 C C . LYS A 1 101 ? 0.525 -3.382 1.932 1.00 90.56 101 LYS A C 1
ATOM 821 O O . LYS A 1 101 ? 1.276 -4.325 2.163 1.00 90.56 101 LYS A O 1
ATOM 826 N N . LEU A 1 102 ? -0.181 -2.784 2.879 1.00 87.81 102 LEU A N 1
ATOM 827 C CA . LEU A 1 102 ? -0.072 -3.127 4.283 1.00 87.81 102 LEU A CA 1
ATOM 828 C C . LEU A 1 102 ? -1.153 -4.137 4.656 1.00 87.81 102 LEU A C 1
ATOM 830 O O . LEU A 1 102 ? -2.340 -3.815 4.680 1.00 87.81 102 LEU A O 1
ATOM 834 N N . GLN A 1 103 ? -0.756 -5.368 4.959 1.00 84.31 103 GLN A N 1
ATOM 835 C CA . GLN A 1 103 ? -1.676 -6.349 5.520 1.00 84.31 103 GLN A CA 1
ATOM 836 C C . GLN A 1 103 ? -1.758 -6.171 7.037 1.00 84.31 103 GLN A C 1
ATOM 838 O O . GLN A 1 103 ? -0.754 -6.284 7.733 1.00 84.31 103 GLN A O 1
ATOM 843 N N . VAL A 1 104 ? -2.960 -5.921 7.553 1.00 80.50 104 VAL A N 1
ATOM 844 C CA . VAL A 1 104 ? -3.213 -5.708 8.984 1.00 80.50 104 VAL A CA 1
ATOM 845 C C . VAL A 1 104 ? -4.165 -6.758 9.533 1.00 80.50 104 VAL A C 1
ATOM 847 O O . VAL A 1 104 ? -5.075 -7.206 8.834 1.00 80.50 104 VAL A O 1
ATOM 850 N N . LYS A 1 105 ? -3.989 -7.137 10.801 1.00 78.81 105 LYS A N 1
ATOM 851 C CA . LYS A 1 105 ? -4.983 -7.909 11.550 1.00 78.81 105 LYS A CA 1
ATOM 852 C C . LYS A 1 105 ? -5.823 -6.956 12.390 1.00 78.81 105 LYS A C 1
ATOM 854 O O . LYS A 1 105 ? -5.301 -6.151 13.157 1.00 78.81 105 LYS A O 1
ATOM 859 N N . VAL A 1 106 ? -7.131 -7.057 12.236 1.00 76.81 106 VAL A N 1
ATOM 860 C CA . VAL A 1 106 ? -8.104 -6.272 12.989 1.00 76.81 106 VAL A CA 1
ATOM 861 C C . VAL A 1 106 ? -8.896 -7.218 13.874 1.00 76.81 106 VAL A C 1
ATOM 863 O O . VAL A 1 106 ? -9.209 -8.338 13.463 1.00 76.81 106 VAL A O 1
ATOM 866 N N . ALA A 1 107 ? -9.210 -6.789 15.088 1.00 76.81 107 ALA A N 1
ATOM 867 C CA . ALA A 1 107 ? -10.030 -7.559 16.005 1.00 76.81 107 ALA A CA 1
ATOM 868 C C . ALA A 1 107 ? -11.055 -6.669 16.703 1.00 76.81 107 ALA A C 1
ATOM 870 O O . ALA A 1 107 ? -10.803 -5.503 17.014 1.00 76.81 107 ALA A O 1
ATOM 871 N N . ASP A 1 108 ? -12.211 -7.241 16.983 1.00 76.81 108 ASP A N 1
ATOM 872 C CA . ASP A 1 108 ? -13.201 -6.678 17.886 1.00 76.81 108 ASP A CA 1
ATOM 873 C C . ASP A 1 108 ? -13.606 -7.739 18.921 1.00 76.81 108 ASP A C 1
ATOM 875 O O . ASP A 1 108 ? -12.919 -8.739 19.121 1.00 76.81 108 ASP A O 1
ATOM 879 N N . HIS A 1 109 ? -14.705 -7.499 19.630 1.00 76.38 109 HIS A N 1
ATOM 880 C CA . HIS A 1 109 ? -15.226 -8.432 20.626 1.00 76.38 109 HIS A CA 1
ATOM 881 C C . HIS A 1 109 ? -15.847 -9.703 20.015 1.00 76.38 109 HIS A C 1
ATOM 883 O O . HIS A 1 109 ? -16.124 -10.646 20.750 1.00 76.38 109 HIS A O 1
ATOM 889 N N . THR A 1 110 ? -16.084 -9.734 18.700 1.00 79.75 110 THR A N 1
ATOM 890 C CA . THR A 1 110 ? -16.704 -10.856 17.976 1.00 79.75 110 THR A CA 1
ATOM 891 C C . THR A 1 110 ? -15.677 -11.767 17.310 1.00 79.75 110 THR A C 1
ATOM 893 O O . THR A 1 110 ? -15.957 -12.940 17.067 1.00 79.75 110 THR A O 1
ATOM 896 N N . GLY A 1 111 ? -14.474 -11.263 17.033 1.00 77.56 111 GLY A N 1
ATOM 897 C CA . GLY A 1 111 ? -13.407 -12.061 16.452 1.00 77.56 111 GLY A CA 1
ATOM 898 C C . GLY A 1 111 ? -12.284 -11.223 15.860 1.00 77.56 111 GLY A C 1
ATOM 899 O O . GLY A 1 111 ? -12.098 -10.053 16.184 1.00 77.56 111 GLY A O 1
ATOM 900 N N . SER A 1 112 ? -11.510 -11.848 14.973 1.00 78.56 112 SER A N 1
ATOM 901 C CA . SER A 1 112 ? -10.427 -11.186 14.249 1.00 78.56 112 SER A CA 1
ATOM 902 C C . SER A 1 112 ? -10.452 -11.539 12.770 1.00 78.56 112 SER A C 1
ATOM 904 O O . SER A 1 112 ? -10.813 -12.656 12.404 1.00 78.56 112 SER A O 1
ATOM 906 N N . THR A 1 113 ? -10.028 -10.606 11.927 1.00 79.75 113 THR A N 1
ATOM 907 C CA . THR A 1 113 ? -9.881 -10.791 10.482 1.00 79.75 113 THR A CA 1
ATOM 908 C C . THR A 1 113 ? -8.669 -10.012 9.972 1.00 79.75 113 THR A C 1
ATOM 910 O O . THR A 1 113 ? -8.028 -9.282 10.728 1.00 79.75 113 THR A O 1
ATOM 913 N N . SER A 1 114 ? -8.326 -10.174 8.698 1.00 79.31 114 SER A N 1
ATOM 914 C CA . SER A 1 114 ? -7.214 -9.471 8.063 1.00 79.31 114 SER A CA 1
ATOM 915 C C . SER A 1 114 ? -7.707 -8.541 6.963 1.00 79.31 114 SER A C 1
ATOM 917 O O . SER A 1 114 ? -8.508 -8.938 6.118 1.00 79.31 114 SER A O 1
ATOM 919 N N . PHE A 1 115 ? -7.193 -7.314 6.954 1.00 80.81 115 PHE A N 1
ATOM 920 C CA . PHE A 1 115 ? -7.422 -6.325 5.905 1.00 80.81 115 PHE A CA 1
ATOM 921 C C . PHE A 1 115 ? -6.136 -6.043 5.138 1.00 80.81 115 PHE A C 1
ATOM 923 O O . PHE A 1 115 ? -5.036 -6.239 5.648 1.00 80.81 115 PHE A O 1
ATOM 930 N N . LEU A 1 116 ? -6.295 -5.567 3.907 1.00 85.19 116 LEU A N 1
ATOM 931 C CA . LEU A 1 116 ? -5.212 -5.040 3.090 1.00 85.19 116 LEU A CA 1
ATOM 932 C C . LEU A 1 116 ? -5.456 -3.546 2.888 1.00 85.19 116 LEU A C 1
ATOM 934 O O . LEU A 1 116 ? -6.498 -3.164 2.356 1.00 85.19 116 LEU A O 1
ATOM 938 N N . LEU A 1 117 ? -4.522 -2.723 3.348 1.00 87.19 117 LEU A N 1
ATOM 939 C CA . LEU A 1 117 ? -4.565 -1.270 3.264 1.00 87.19 117 LEU A CA 1
ATOM 940 C C . LEU A 1 117 ? -3.588 -0.803 2.183 1.00 87.19 117 LEU A C 1
ATOM 942 O O . LEU A 1 117 ? -2.447 -1.268 2.133 1.00 87.19 117 LEU A O 1
ATOM 946 N N . PHE A 1 118 ? -4.032 0.111 1.326 1.00 91.38 118 PHE A N 1
ATOM 947 C CA . PHE A 1 118 ? -3.206 0.706 0.277 1.00 91.38 118 PHE A CA 1
ATOM 948 C C . PHE A 1 118 ? -2.910 2.171 0.602 1.00 91.38 118 PHE A C 1
ATOM 950 O O . PHE A 1 118 ? -3.289 2.667 1.664 1.00 91.38 118 PHE A O 1
ATOM 957 N N . ASP A 1 119 ? -2.247 2.873 -0.322 1.00 93.44 119 ASP A N 1
ATOM 958 C CA . ASP A 1 119 ? -1.867 4.286 -0.184 1.00 93.44 119 ASP A CA 1
ATOM 959 C C . ASP A 1 119 ? -2.965 5.144 0.437 1.00 93.44 119 ASP A C 1
ATOM 961 O O . ASP A 1 119 ? -2.724 5.857 1.407 1.00 93.44 119 ASP A O 1
ATOM 965 N N . ARG A 1 120 ? -4.192 5.037 -0.085 1.00 88.81 120 ARG A N 1
ATOM 966 C CA . ARG A 1 120 ? -5.320 5.846 0.378 1.00 88.81 120 ARG A CA 1
ATOM 967 C C . ARG A 1 120 ? -5.548 5.685 1.879 1.00 88.81 120 ARG A C 1
ATOM 969 O O . ARG A 1 120 ? -5.755 6.685 2.557 1.00 88.81 120 ARG A O 1
ATOM 976 N N . GLU A 1 121 ? -5.556 4.459 2.385 1.00 88.00 121 GLU A N 1
ATOM 977 C CA . GLU A 1 121 ? -5.801 4.161 3.797 1.00 88.00 121 GLU A CA 1
ATOM 978 C C . GLU A 1 121 ? -4.596 4.513 4.663 1.00 88.00 121 GLU A C 1
ATOM 980 O O . GLU A 1 121 ? -4.746 5.180 5.682 1.00 88.00 121 GLU A O 1
ATOM 985 N N . VAL A 1 122 ? -3.402 4.080 4.258 1.00 91.12 122 VAL A N 1
ATOM 986 C CA . VAL A 1 122 ? -2.200 4.204 5.087 1.00 91.12 122 VAL A CA 1
ATOM 987 C C . VAL A 1 122 ? -1.769 5.666 5.201 1.00 91.12 122 VAL A C 1
ATOM 989 O O . VAL A 1 122 ? -1.555 6.149 6.310 1.00 91.12 122 VAL A O 1
ATOM 992 N N . ILE A 1 123 ? -1.765 6.423 4.100 1.00 92.88 123 ILE A N 1
ATOM 993 C CA . ILE A 1 123 ? -1.395 7.850 4.109 1.00 92.88 123 ILE A CA 1
ATOM 994 C C . ILE A 1 123 ? -2.360 8.668 4.983 1.00 92.88 123 ILE A C 1
ATOM 996 O O . ILE A 1 123 ? -1.944 9.624 5.634 1.00 92.88 123 ILE A O 1
ATOM 1000 N N . GLN A 1 124 ? -3.643 8.292 5.062 1.00 88.25 124 GLN A N 1
ATOM 1001 C CA . GLN A 1 124 ? -4.592 8.944 5.975 1.00 88.25 124 GLN A CA 1
ATOM 1002 C C . GLN A 1 124 ? -4.271 8.708 7.455 1.00 88.25 124 GLN A C 1
ATOM 1004 O O . GLN A 1 124 ? -4.643 9.538 8.280 1.00 88.25 124 GLN A O 1
ATOM 1009 N N . LEU A 1 125 ? -3.631 7.585 7.789 1.00 88.00 125 LEU A N 1
ATOM 1010 C CA . LEU A 1 125 ? -3.317 7.214 9.167 1.00 88.00 125 LEU A CA 1
ATOM 1011 C C . LEU A 1 125 ? -1.984 7.789 9.647 1.00 88.00 125 LEU A C 1
ATOM 1013 O O . LEU A 1 125 ? -1.907 8.223 10.792 1.00 88.00 125 LEU A O 1
ATOM 1017 N N . ILE A 1 126 ? -0.954 7.767 8.797 1.00 91.50 126 ILE A N 1
ATOM 1018 C CA . ILE A 1 126 ? 0.421 8.122 9.196 1.00 91.50 126 ILE A CA 1
ATOM 1019 C C . ILE A 1 126 ? 0.964 9.378 8.510 1.00 91.50 126 ILE A C 1
ATOM 1021 O O . ILE A 1 126 ? 2.038 9.848 8.868 1.00 91.50 126 ILE A O 1
ATOM 1025 N N . HIS A 1 127 ? 0.241 9.925 7.528 1.00 94.06 127 HIS A N 1
ATOM 1026 C CA . HIS A 1 127 ? 0.594 11.163 6.822 1.00 94.06 127 HIS A CA 1
ATOM 1027 C C . HIS A 1 127 ? 1.973 11.162 6.141 1.00 94.06 127 HIS A C 1
ATOM 1029 O O . HIS A 1 127 ? 2.559 12.220 5.936 1.00 94.06 127 HIS A O 1
ATOM 1035 N N . LYS A 1 128 ? 2.460 9.981 5.748 1.00 96.00 128 LYS A N 1
ATOM 1036 C CA . LYS A 1 128 ? 3.683 9.772 4.963 1.00 96.00 128 LYS A CA 1
ATOM 1037 C C . LYS A 1 128 ? 3.394 8.837 3.797 1.00 96.00 128 LYS A C 1
ATOM 1039 O O . LYS A 1 128 ? 2.527 7.970 3.913 1.00 96.00 128 LYS A O 1
ATOM 1044 N N . SER A 1 129 ? 4.091 9.018 2.682 1.00 96.88 129 SER A N 1
ATOM 1045 C CA . SER A 1 129 ? 4.047 8.114 1.532 1.00 96.88 129 SER A CA 1
ATOM 1046 C C . SER A 1 129 ? 4.962 6.901 1.719 1.00 96.88 129 SER A C 1
ATOM 1048 O O . SER A 1 129 ? 5.933 6.930 2.475 1.00 96.88 129 SER A O 1
ATOM 1050 N N . ALA A 1 130 ? 4.682 5.828 0.974 1.00 96.38 130 ALA A N 1
ATOM 1051 C CA . ALA A 1 130 ? 5.506 4.623 1.012 1.00 96.38 130 ALA A CA 1
ATOM 1052 C C . ALA A 1 130 ? 6.934 4.888 0.516 1.00 96.38 130 ALA A C 1
ATOM 1054 O O . ALA A 1 130 ? 7.877 4.294 1.026 1.00 96.38 130 ALA A O 1
ATOM 1055 N N . TYR A 1 131 ? 7.092 5.806 -0.444 1.00 96.06 131 TYR A N 1
ATOM 1056 C CA . TYR A 1 131 ? 8.404 6.253 -0.901 1.00 96.06 131 TYR A CA 1
ATOM 1057 C C . TYR A 1 131 ? 9.203 6.902 0.235 1.00 96.06 131 TYR A C 1
ATOM 1059 O O . TYR A 1 131 ? 10.338 6.504 0.460 1.00 96.06 131 TYR A O 1
ATOM 1067 N N . GLU A 1 132 ? 8.601 7.833 0.986 1.00 96.31 132 GLU A N 1
ATOM 1068 C CA . GLU A 1 132 ? 9.280 8.512 2.101 1.00 96.31 132 GLU A CA 1
ATOM 1069 C C . GLU A 1 132 ? 9.767 7.529 3.171 1.00 96.31 132 GLU A C 1
ATOM 1071 O O . GLU A 1 132 ? 10.883 7.670 3.667 1.00 96.31 132 GLU A O 1
ATOM 1076 N N . LEU A 1 133 ? 8.957 6.521 3.522 1.00 95.00 133 LEU A N 1
ATOM 1077 C CA . LEU A 1 133 ? 9.383 5.505 4.489 1.00 95.00 133 LEU A CA 1
ATOM 1078 C C . LEU A 1 133 ? 10.504 4.621 3.939 1.00 95.00 133 LEU A C 1
ATOM 1080 O O . LEU A 1 133 ? 11.454 4.337 4.662 1.00 95.00 133 LEU A O 1
ATOM 1084 N N . LEU A 1 134 ? 10.423 4.209 2.670 1.00 92.69 134 LEU A N 1
ATOM 1085 C CA . LEU A 1 134 ? 11.457 3.372 2.062 1.00 92.69 134 LEU A CA 1
ATOM 1086 C C . LEU A 1 134 ? 12.789 4.126 1.942 1.00 92.69 134 LEU A C 1
ATOM 1088 O O . LEU A 1 134 ? 13.841 3.576 2.247 1.00 92.69 134 LEU A O 1
ATOM 1092 N N . GLU A 1 135 ? 12.744 5.398 1.546 1.00 93.31 135 GLU A N 1
ATOM 1093 C CA . GLU A 1 135 ? 13.920 6.266 1.471 1.00 93.31 135 GLU A CA 1
ATOM 1094 C C . GLU A 1 135 ? 14.575 6.444 2.848 1.00 93.31 135 GLU A C 1
ATOM 1096 O O . GLU A 1 135 ? 15.798 6.365 2.960 1.00 93.31 135 GLU A O 1
ATOM 1101 N N . GLN A 1 136 ? 13.779 6.595 3.912 1.0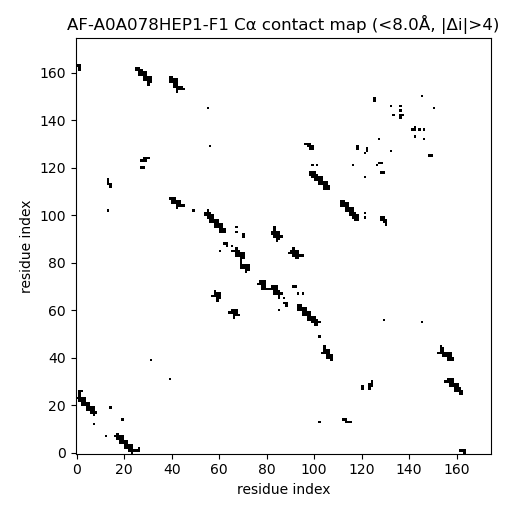0 92.44 136 GLN A N 1
ATOM 1102 C CA . GLN A 1 136 ? 14.287 6.635 5.287 1.00 92.44 136 GLN A CA 1
ATOM 1103 C C . GLN A 1 136 ? 14.980 5.324 5.675 1.00 92.44 136 GLN A C 1
ATOM 1105 O O . GLN A 1 136 ? 16.059 5.364 6.260 1.00 92.44 136 GLN A O 1
ATOM 1110 N N . GLN A 1 137 ? 14.416 4.164 5.329 1.00 89.94 137 GLN A N 1
ATOM 1111 C CA . GLN A 1 137 ? 15.063 2.881 5.630 1.00 89.94 137 GLN A CA 1
ATOM 1112 C C . GLN A 1 137 ? 16.440 2.766 4.979 1.00 89.94 137 GLN A C 1
ATOM 1114 O O . GLN A 1 137 ? 17.399 2.466 5.688 1.00 89.94 137 GLN A O 1
ATOM 1119 N N . VAL A 1 138 ? 16.541 3.116 3.693 1.00 89.44 138 VAL A N 1
ATOM 1120 C CA . VAL A 1 138 ? 17.813 3.122 2.952 1.00 89.44 138 VAL A CA 1
ATOM 1121 C C . VAL A 1 138 ? 18.816 4.086 3.586 1.00 89.44 138 VAL A C 1
ATOM 1123 O O . VAL A 1 138 ? 19.977 3.740 3.781 1.00 89.44 138 VAL A O 1
ATOM 1126 N N . GLN A 1 139 ? 18.386 5.295 3.958 1.00 91.25 139 GLN A N 1
ATOM 1127 C CA . GLN A 1 139 ? 19.263 6.285 4.597 1.00 91.25 139 GLN A CA 1
ATOM 1128 C C . GLN A 1 139 ? 19.817 5.816 5.952 1.00 91.25 139 GLN A C 1
ATOM 1130 O O . GLN A 1 139 ? 20.927 6.199 6.325 1.00 91.25 139 GLN A O 1
ATOM 1135 N N . PHE A 1 140 ? 19.058 5.003 6.691 1.00 89.75 140 PHE A N 1
ATOM 1136 C CA . PHE A 1 140 ? 19.433 4.516 8.020 1.00 89.75 140 PHE A CA 1
ATOM 1137 C C . PHE A 1 140 ? 19.931 3.060 8.039 1.00 89.75 140 PHE A C 1
ATOM 1139 O O . PHE A 1 140 ? 20.174 2.545 9.132 1.00 89.75 140 PHE A O 1
ATOM 1146 N N . ASN A 1 141 ? 20.114 2.416 6.878 1.00 86.81 141 ASN A N 1
ATOM 1147 C CA . ASN A 1 141 ? 20.469 0.996 6.731 1.00 86.81 141 ASN A CA 1
ATOM 1148 C C . ASN A 1 141 ? 19.530 0.055 7.514 1.00 86.81 141 ASN A C 1
ATOM 1150 O O . ASN A 1 141 ? 19.981 -0.792 8.287 1.00 86.81 141 ASN A O 1
ATOM 1154 N N . ARG A 1 142 ? 18.216 0.241 7.352 1.00 83.38 142 ARG A N 1
ATOM 1155 C CA . ARG A 1 142 ? 17.151 -0.534 8.024 1.00 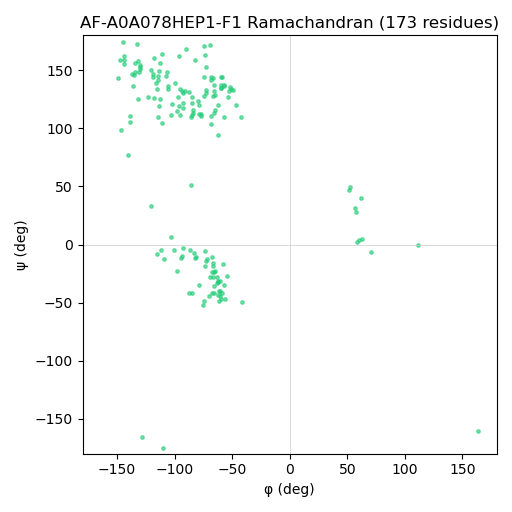83.38 142 ARG A CA 1
ATOM 1156 C C . ARG A 1 142 ? 16.246 -1.250 7.024 1.00 83.38 142 ARG A C 1
ATOM 1158 O O . ARG A 1 142 ? 15.045 -1.366 7.249 1.00 83.38 142 ARG A O 1
ATOM 1165 N N . ASP A 1 143 ? 16.807 -1.674 5.902 1.00 76.50 143 ASP A N 1
ATOM 1166 C CA . ASP A 1 143 ? 16.081 -2.127 4.707 1.00 76.50 143 ASP A CA 1
ATOM 1167 C C . ASP A 1 143 ? 15.224 -3.381 4.968 1.00 76.50 143 ASP A C 1
ATOM 1169 O O . ASP A 1 143 ? 14.175 -3.562 4.352 1.00 76.50 143 ASP A O 1
ATOM 1173 N N . ASP A 1 144 ? 15.639 -4.201 5.938 1.00 76.88 144 ASP A N 1
ATOM 1174 C CA . ASP A 1 144 ? 14.958 -5.433 6.356 1.00 76.88 144 ASP A CA 1
ATOM 1175 C C . ASP A 1 144 ? 13.962 -5.230 7.511 1.00 76.88 144 ASP A C 1
ATOM 1177 O O . ASP A 1 144 ? 13.287 -6.170 7.944 1.00 76.88 144 ASP A O 1
ATOM 1181 N N . GLU A 1 145 ? 13.861 -4.011 8.041 1.00 83.88 145 GLU A N 1
ATOM 1182 C CA . GLU A 1 145 ? 12.962 -3.699 9.147 1.00 83.88 145 GLU A CA 1
ATOM 1183 C C . GLU A 1 145 ? 11.582 -3.252 8.644 1.00 83.88 145 GLU A C 1
ATOM 1185 O O . GLU A 1 145 ? 11.347 -2.977 7.466 1.00 83.88 145 GLU A O 1
ATOM 1190 N N . ILE A 1 146 ? 10.617 -3.184 9.555 1.00 85.06 146 ILE A N 1
ATOM 1191 C CA . ILE A 1 146 ? 9.351 -2.502 9.292 1.00 85.06 146 ILE A CA 1
ATOM 1192 C C . ILE A 1 146 ? 9.497 -1.069 9.811 1.00 85.06 146 ILE A C 1
ATOM 1194 O O . ILE A 1 146 ? 9.910 -0.902 10.960 1.00 85.06 146 ILE A O 1
ATOM 1198 N N . PRO A 1 147 ? 9.124 -0.041 9.026 1.00 90.75 147 PRO A N 1
ATOM 1199 C CA . PRO A 1 147 ? 9.122 1.339 9.495 1.00 90.75 147 PRO A CA 1
ATOM 1200 C C . PRO A 1 147 ? 8.358 1.517 10.813 1.00 90.75 147 PRO A C 1
ATOM 1202 O O . PRO A 1 147 ? 7.240 1.011 10.965 1.00 90.75 147 PRO A O 1
ATOM 1205 N N . GLN A 1 148 ? 8.936 2.277 11.747 1.00 89.25 148 GLN A N 1
ATOM 1206 C CA . GLN A 1 148 ? 8.367 2.487 13.083 1.00 89.25 148 GLN A CA 1
ATOM 1207 C C . GLN A 1 148 ? 6.953 3.077 13.019 1.00 89.25 148 GLN A C 1
ATOM 1209 O O . GLN A 1 148 ? 6.084 2.673 13.780 1.00 89.25 148 GLN A O 1
ATOM 1214 N N . GLU A 1 149 ? 6.671 3.945 12.051 1.00 91.88 149 GLU A N 1
ATOM 1215 C CA . GLU A 1 149 ? 5.352 4.547 11.842 1.00 91.88 149 GLU A CA 1
ATOM 1216 C C . GLU A 1 149 ? 4.260 3.510 11.560 1.00 91.88 149 GLU A C 1
ATOM 1218 O O . GLU A 1 149 ? 3.098 3.717 11.908 1.00 91.88 149 GLU A O 1
ATOM 1223 N N . LEU A 1 150 ? 4.617 2.393 10.918 1.00 90.56 150 LEU A N 1
ATOM 1224 C CA . LEU A 1 150 ? 3.691 1.287 10.676 1.00 90.56 150 LEU A CA 1
ATOM 1225 C C . LEU A 1 150 ? 3.520 0.428 11.930 1.00 90.56 150 LEU A C 1
ATOM 1227 O O . LEU A 1 150 ? 2.415 -0.053 12.181 1.00 90.56 150 LEU A O 1
ATOM 1231 N N . LEU A 1 151 ? 4.584 0.261 12.720 1.00 87.62 151 LEU A N 1
ATOM 1232 C CA . LEU A 1 151 ? 4.528 -0.413 14.019 1.00 87.62 151 LEU A CA 1
ATOM 1233 C C . LEU A 1 151 ? 3.679 0.379 15.021 1.00 87.62 151 LEU A C 1
ATOM 1235 O O . LEU A 1 151 ? 2.904 -0.212 15.762 1.00 87.62 151 LEU A O 1
ATOM 1239 N N . ASP A 1 152 ? 3.718 1.709 14.977 1.00 87.94 152 ASP A N 1
ATOM 1240 C CA . ASP A 1 152 ? 2.952 2.594 15.865 1.00 87.94 152 ASP A CA 1
ATOM 1241 C C . ASP A 1 152 ? 1.428 2.544 15.628 1.00 87.94 152 ASP A C 1
ATOM 1243 O O . ASP A 1 152 ? 0.643 3.069 16.429 1.00 87.94 152 ASP A O 1
ATOM 1247 N N . LEU A 1 153 ? 0.981 1.902 14.540 1.00 84.75 153 LEU A N 1
ATOM 1248 C CA . LEU A 1 153 ? -0.429 1.565 14.320 1.00 84.75 153 LEU A CA 1
ATOM 1249 C C . LEU A 1 153 ? -0.891 0.406 15.214 1.00 84.75 153 LEU A C 1
ATOM 1251 O O . LEU A 1 153 ? -2.093 0.221 15.418 1.00 84.75 153 LEU A O 1
ATOM 1255 N N . GLU A 1 154 ? 0.030 -0.381 15.759 1.00 81.38 154 GLU A N 1
ATOM 1256 C CA . GLU A 1 154 ? -0.282 -1.485 16.654 1.00 81.38 154 GLU A CA 1
ATOM 1257 C C . GLU A 1 154 ? -1.019 -1.000 17.912 1.00 81.38 154 GLU A C 1
ATOM 1259 O O . GLU A 1 154 ? -0.696 0.022 18.516 1.00 81.38 154 GLU A O 1
ATOM 1264 N N . GLY A 1 155 ? -2.086 -1.708 18.294 1.00 75.56 155 GLY A N 1
ATOM 1265 C CA . GLY A 1 155 ? -2.916 -1.334 19.442 1.00 75.56 155 GLY A CA 1
ATOM 1266 C C . GLY A 1 155 ? -3.773 -0.079 19.230 1.00 75.56 155 GLY A C 1
ATOM 1267 O O . GLY A 1 155 ? -4.627 0.222 20.073 1.00 75.56 155 GLY A O 1
ATOM 1268 N N . LYS A 1 156 ? -3.620 0.643 18.108 1.00 79.00 156 LYS A N 1
ATOM 1269 C CA . LYS A 1 156 ? -4.478 1.785 17.788 1.00 79.00 156 LYS A CA 1
ATOM 1270 C C . LYS A 1 156 ? -5.893 1.316 17.479 1.00 79.00 156 LYS A C 1
ATOM 1272 O O . LYS A 1 156 ? -6.146 0.302 16.828 1.00 79.00 156 LYS A O 1
ATOM 1277 N N . LYS A 1 157 ? -6.854 2.112 17.936 1.00 76.50 157 LYS A N 1
ATOM 1278 C CA . LYS A 1 157 ? -8.268 1.940 17.612 1.00 76.50 157 LYS A CA 1
ATOM 1279 C C . LYS A 1 157 ? -8.572 2.790 16.397 1.00 76.50 157 LYS A C 1
ATOM 1281 O O . LYS A 1 157 ? -8.437 4.015 16.442 1.00 76.50 157 LYS A O 1
ATOM 1286 N N . ILE A 1 158 ? -8.963 2.135 15.316 1.00 76.25 158 ILE A N 1
ATOM 1287 C CA . ILE A 1 158 ? -9.213 2.783 14.035 1.00 76.25 158 ILE A CA 1
ATOM 1288 C C . ILE A 1 158 ? -10.679 2.617 13.682 1.00 76.25 158 ILE A C 1
ATOM 1290 O O . ILE A 1 158 ? -11.282 1.562 13.884 1.00 76.25 158 ILE A O 1
ATOM 1294 N N . VAL A 1 159 ? -11.252 3.690 13.158 1.00 74.38 159 VAL A N 1
ATOM 1295 C CA . VAL A 1 159 ? -12.628 3.725 12.685 1.00 74.38 159 VAL A CA 1
ATOM 1296 C C . VAL A 1 159 ? -12.642 4.017 11.190 1.00 74.38 159 VAL A C 1
ATOM 1298 O O . VAL A 1 159 ? -12.068 5.001 10.720 1.00 74.38 159 VAL A O 1
ATOM 1301 N N . TRP A 1 160 ? -13.318 3.146 10.440 1.00 74.31 160 TRP A N 1
ATOM 1302 C CA . TRP A 1 160 ? -13.667 3.384 9.043 1.00 74.31 160 TRP A CA 1
ATOM 1303 C C . TRP A 1 160 ? -14.955 4.188 9.015 1.00 74.31 160 TRP A C 1
ATOM 1305 O O . TRP A 1 160 ? -16.018 3.703 9.406 1.00 74.31 160 TRP A O 1
ATOM 1315 N N . VAL A 1 161 ? -14.862 5.436 8.577 1.00 69.75 161 VAL A N 1
ATOM 1316 C CA . VAL A 1 161 ? -16.013 6.321 8.500 1.00 69.75 161 VAL A CA 1
ATOM 1317 C C . VAL A 1 161 ? -16.631 6.226 7.117 1.00 69.75 161 VAL A C 1
ATOM 1319 O O . VAL A 1 161 ? -16.007 6.499 6.090 1.00 69.75 161 VAL A O 1
ATOM 1322 N N . ILE A 1 162 ? -17.906 5.858 7.116 1.00 68.19 162 ILE A N 1
ATOM 1323 C CA . ILE A 1 162 ? -18.712 5.676 5.920 1.00 68.19 162 ILE A CA 1
ATOM 1324 C C . ILE A 1 162 ? -19.548 6.942 5.695 1.00 68.19 162 ILE A C 1
ATOM 1326 O O . ILE A 1 162 ? -20.441 7.247 6.484 1.00 68.19 162 ILE A O 1
ATOM 1330 N N . ARG A 1 163 ? -19.302 7.684 4.605 1.00 64.06 163 ARG A N 1
ATOM 1331 C CA . ARG A 1 163 ? -20.144 8.840 4.232 1.00 64.06 163 ARG A CA 1
ATOM 1332 C C . ARG A 1 163 ? -21.342 8.402 3.404 1.00 64.06 163 ARG A C 1
ATOM 1334 O O . ARG A 1 163 ? -21.198 8.050 2.239 1.00 64.06 163 ARG A O 1
ATOM 1341 N N . VAL A 1 164 ? -22.550 8.466 3.950 1.00 61.94 164 VAL A N 1
ATOM 1342 C CA . VAL A 1 164 ? -23.772 8.246 3.160 1.00 61.94 164 VAL A CA 1
ATOM 1343 C C . VAL A 1 164 ? -24.162 9.557 2.472 1.00 61.94 164 VAL A C 1
ATOM 1345 O O . VAL A 1 164 ? -24.524 10.522 3.138 1.00 61.94 164 VAL A O 1
ATOM 1348 N N . LYS A 1 165 ? -24.093 9.615 1.135 1.00 59.34 165 LYS A N 1
ATOM 1349 C CA . LYS A 1 165 ? -24.729 10.704 0.376 1.00 59.34 165 LYS A CA 1
ATOM 1350 C C . LYS A 1 165 ? -26.231 10.418 0.311 1.00 59.34 165 LYS A C 1
ATOM 1352 O O . LYS A 1 165 ? -26.631 9.440 -0.317 1.00 59.34 165 LYS A O 1
ATOM 1357 N N . GLY A 1 166 ? -27.045 11.237 0.975 1.00 56.06 166 GLY A N 1
ATOM 1358 C CA . GLY A 1 166 ? -28.501 11.151 0.878 1.00 56.06 166 GLY A CA 1
ATOM 1359 C C . GLY A 1 166 ? -28.961 11.484 -0.541 1.00 56.06 166 GLY A C 1
ATOM 1360 O O . GLY A 1 166 ? -28.569 12.504 -1.102 1.00 56.06 166 GLY A O 1
ATOM 1361 N N . THR A 1 167 ? -29.780 10.627 -1.143 1.00 48.09 167 THR A N 1
ATOM 1362 C CA . THR A 1 167 ? -30.479 10.964 -2.385 1.00 48.09 167 THR A CA 1
ATOM 1363 C C . THR A 1 167 ? -31.652 11.872 -2.031 1.00 48.09 167 THR A C 1
ATOM 1365 O O . THR A 1 167 ? -32.618 11.412 -1.420 1.00 48.09 167 THR A O 1
ATOM 1368 N N . VAL A 1 168 ? -31.594 13.153 -2.400 1.00 54.25 168 VAL A N 1
ATOM 1369 C CA . VAL A 1 168 ? -32.789 14.005 -2.368 1.00 54.25 168 VAL A CA 1
ATOM 1370 C C . VAL A 1 168 ? -33.759 13.447 -3.410 1.00 54.25 168 VAL A C 1
ATOM 1372 O O . VAL A 1 168 ? -33.459 13.454 -4.604 1.00 54.25 168 VAL A O 1
ATOM 1375 N N . LYS A 1 169 ? -34.903 12.909 -2.971 1.00 49.84 169 LYS A N 1
ATOM 1376 C CA . LYS A 1 169 ? -35.999 12.566 -3.884 1.00 49.84 169 LYS A CA 1
ATOM 1377 C C . LYS A 1 169 ? -36.469 13.869 -4.530 1.00 49.84 169 LYS A C 1
ATOM 1379 O O . LYS A 1 169 ? -36.866 14.787 -3.816 1.00 49.84 169 LYS A O 1
ATOM 1384 N N . LYS A 1 170 ? -36.395 13.962 -5.862 1.00 47.56 170 LYS A 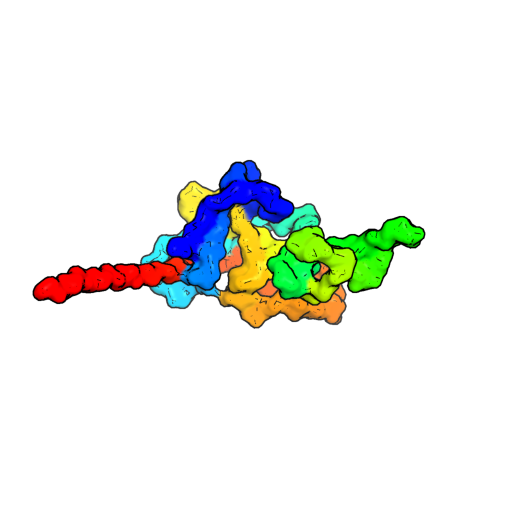N 1
ATOM 1385 C CA . LYS A 1 170 ? -37.012 15.065 -6.611 1.00 47.56 170 LYS A CA 1
ATOM 1386 C C . LYS A 1 170 ? -38.495 15.124 -6.208 1.00 47.56 170 LYS A C 1
ATOM 1388 O O . LYS A 1 170 ? -39.140 14.072 -6.261 1.00 47.56 170 LYS A O 1
ATOM 1393 N N . PRO A 1 171 ? -39.033 16.278 -5.777 1.00 56.84 171 PRO A N 1
ATOM 1394 C CA . PRO A 1 171 ? -40.470 16.397 -5.577 1.00 56.84 171 PRO A CA 1
ATOM 1395 C C . PRO A 1 171 ? -41.181 16.101 -6.910 1.00 56.84 171 PRO A C 1
ATOM 1397 O O . PRO A 1 171 ? -40.620 16.409 -7.968 1.00 56.84 171 PRO A O 1
ATOM 1400 N N . PRO A 1 172 ? -42.362 15.458 -6.887 1.00 57.41 172 PRO A N 1
ATOM 1401 C CA . PRO A 1 172 ? -43.129 15.222 -8.104 1.00 57.41 172 PRO A CA 1
ATOM 1402 C C . PRO A 1 172 ? -43.414 16.562 -8.791 1.00 57.41 172 PRO A C 1
ATOM 1404 O O . PRO A 1 172 ? -43.734 17.544 -8.121 1.00 57.41 172 PRO A O 1
ATOM 1407 N N . ASN A 1 173 ? -43.241 16.600 -10.117 1.00 55.22 173 ASN A N 1
ATOM 1408 C CA . ASN A 1 173 ? -43.540 17.781 -10.926 1.00 55.22 173 ASN A CA 1
ATOM 1409 C C . ASN A 1 173 ? -44.977 18.243 -10.637 1.00 55.22 173 ASN A C 1
ATOM 1411 O O . ASN A 1 173 ? -45.878 17.400 -10.680 1.00 55.22 173 ASN A O 1
ATOM 1415 N N . PRO A 1 174 ? -45.211 19.540 -10.379 1.00 63.56 174 PRO A N 1
ATOM 1416 C CA . PRO A 1 174 ? -46.560 20.073 -10.432 1.00 63.56 174 PRO A CA 1
ATOM 1417 C C . PRO A 1 174 ? -47.030 19.971 -11.888 1.00 63.56 174 PRO A C 1
ATOM 1419 O O . PRO A 1 174 ? -46.388 20.520 -12.787 1.00 63.56 174 PRO A O 1
ATOM 1422 N N . GLY A 1 175 ? -48.063 19.157 -12.106 1.00 58.41 175 GLY A N 1
ATOM 1423 C CA . GLY A 1 175 ? -48.799 19.092 -13.368 1.00 58.41 175 GLY A CA 1
ATOM 1424 C C . GLY A 1 175 ? -49.702 20.298 -13.560 1.00 58.41 175 GLY A C 1
ATOM 1425 O O . GLY A 1 175 ? -50.002 20.976 -12.549 1.00 58.41 175 GLY A O 1
#

Foldseek 3Di:
DFKDKDAQPDPDHQDPDRIDIGGDPQKAKDFCVVPPDDQWKWQADPPPDPPVPDDQKAKAFPPPRHGWAFAQDPVVRDGDPPATADPVVRGSGGDIDIKGFHWTWIDHPVGIGIDTDIRRHLCRYQVDGRVVQCVVCVVVVNNVHDRVSSVVSHRTIMDTDHDDDDDDDDDPDDD

Organism: Brassica napus (NCBI:txid3708)

InterPro domains:
  IPR012340 Nucleic acid-binding, OB-fold [G3DSA:2.40.50.140] (47-171)
  IPR012340 Nucleic acid-binding, OB-fold [SSF50249] (50-165)
  IPR013955 Replication factor A, C-terminal [PF08646] (57-166)
  IPR047192 Replication factor A, C-terminal, eukaryotes [cd04476] (49-165)

Solvent-accessible surface area (backbone atoms only — not comparable to full-atom values): 10741 Å² total; per-residue (Å²): 132,45,58,48,81,42,74,53,77,61,98,77,69,56,60,92,53,71,59,40,80,46,76,33,93,63,39,48,62,44,58,42,92,80,50,87,95,68,94,67,39,33,26,47,70,71,82,89,48,72,61,86,88,63,63,57,48,45,52,15,24,69,87,79,65,43,71,35,44,76,20,70,39,85,87,78,74,41,72,47,84,97,38,23,18,23,76,94,73,74,30,73,70,52,63,68,41,59,34,36,41,36,75,44,52,41,25,48,97,88,49,72,52,51,45,69,37,35,50,77,54,48,31,61,74,68,74,53,54,46,47,61,54,52,52,50,23,60,76,67,75,39,75,90,57,78,59,64,74,67,56,67,47,52,63,38,40,48,40,81,45,73,64,81,82,80,79,80,76,78,75,79,78,87,126

Radius of gyration: 19.82 Å; Cα contacts (8 Å, |Δi|>4): 271; chains: 1; bounding box: 69×38×48 Å